Protein AF-A0A844DUK5-F1 (afdb_monomer)

Secondary structure (DSSP, 8-state):
--HHHHHHHHHHHHHH---GGGHHHHHHHHHGGGSTTSEEEE-TTPPP-STTGGGS-SS---SEEEE-TT------SS--GGGGTTEEEEEEE--TTPPPPPHHHHHHHHT-SS--HHHHHHHHHHHHHSEEEEE-SS-EEEEE--S-TTS-S---SSHHHHHHHH-

Mean predicted aligned error: 7.58 Å

pLDDT: mean 82.65, std 19.49, range [28.19, 96.75]

Sequence (167 aa):
MTKEKYQKEIELIKAQNNTEFELYPLA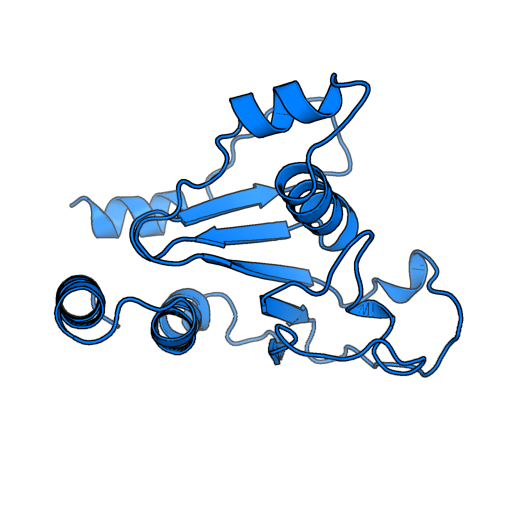TEIIQPVTEDLSKRYVFNRKRTEKGNIYYGLSSFPDIAILDKTFEDIDRGKIKEEDWNGLIGSLEIKALDNKLFSIDEIQKCLSKEKLTKAEGQFIGEILWYKKVLYTNGKEWNLSLICRSWHRSLRIRCWQNFWISIRT

Nearest PDB structures (foldseek):
  2oxv-assembly1_A-2  TM=4.460E-01  e=9.377E-01  Escherichia coli
  1qri-assembly1_A-2  TM=3.811E-01  e=4.264E-01  Escherichia coli
  4uj4-assembly3_B  TM=2.366E-01  e=1.693E+00  Homo sapiens

Structure (mmCIF, N/CA/C/O backbone):
data_AF-A0A844DUK5-F1
#
_entry.id   AF-A0A844DUK5-F1
#
loop_
_atom_site.group_PDB
_atom_site.id
_atom_site.type_symbol
_atom_site.label_atom_id
_atom_site.label_alt_id
_atom_site.label_comp_id
_atom_site.label_asym_id
_atom_site.label_entity_id
_atom_site.label_seq_id
_atom_site.pdbx_PDB_ins_code
_atom_site.Cartn_x
_atom_site.Cartn_y
_atom_site.Cartn_z
_atom_site.occupancy
_atom_site.B_iso_or_equiv
_atom_site.auth_seq_id
_atom_site.auth_comp_id
_atom_site.auth_asym_id
_atom_site.auth_atom_id
_atom_site.pdbx_PDB_model_num
ATOM 1 N N . MET A 1 1 ? -17.166 -6.879 2.810 1.00 83.62 1 MET A N 1
ATOM 2 C CA . MET A 1 1 ? -17.270 -6.458 4.225 1.00 83.62 1 MET A CA 1
ATOM 3 C C . MET A 1 1 ? -18.328 -5.375 4.432 1.00 83.62 1 MET A C 1
ATOM 5 O O . MET A 1 1 ? -18.428 -4.492 3.591 1.00 83.62 1 MET A O 1
ATOM 9 N N . THR A 1 2 ? -19.097 -5.411 5.530 1.00 90.75 2 THR A N 1
ATOM 10 C CA . THR A 1 2 ? -19.927 -4.260 5.955 1.00 90.75 2 THR A CA 1
ATOM 11 C C . THR A 1 2 ? -19.111 -3.317 6.838 1.00 90.75 2 THR A C 1
ATOM 13 O O . THR A 1 2 ? -18.098 -3.726 7.411 1.00 90.75 2 THR A O 1
ATOM 16 N N . LYS A 1 3 ? -19.556 -2.066 6.985 1.00 88.81 3 LYS A N 1
ATOM 17 C CA . LYS A 1 3 ? -18.883 -1.063 7.820 1.00 88.81 3 LYS A CA 1
ATOM 18 C C . LYS A 1 3 ? -18.763 -1.516 9.279 1.00 88.81 3 LYS A C 1
ATOM 20 O O . LYS A 1 3 ? -17.702 -1.364 9.875 1.00 88.81 3 LYS A O 1
ATOM 25 N N . GLU A 1 4 ? -19.813 -2.110 9.837 1.00 94.69 4 GLU A N 1
ATOM 26 C CA . GLU A 1 4 ? -19.856 -2.547 11.239 1.00 94.69 4 GLU A CA 1
ATOM 27 C C . GLU A 1 4 ? -18.861 -3.680 11.489 1.00 94.69 4 GLU A C 1
ATOM 29 O O . GLU A 1 4 ? -18.156 -3.674 12.496 1.00 94.69 4 GLU A O 1
ATOM 34 N N . LYS A 1 5 ? -18.771 -4.635 10.552 1.00 94.94 5 LYS A N 1
ATOM 35 C CA . LYS A 1 5 ? -17.787 -5.722 10.624 1.00 94.94 5 LYS A CA 1
ATOM 36 C C . LYS A 1 5 ? -16.364 -5.173 10.580 1.00 94.94 5 LYS A C 1
ATOM 38 O O . LYS A 1 5 ? -15.554 -5.566 11.408 1.00 94.94 5 LYS A O 1
ATOM 43 N N . TYR A 1 6 ? -16.096 -4.228 9.679 1.00 94.88 6 TYR A N 1
ATOM 44 C CA . TYR A 1 6 ? -14.789 -3.580 9.581 1.00 94.88 6 TYR A CA 1
ATOM 45 C C . TYR A 1 6 ? -14.409 -2.847 10.869 1.00 94.88 6 TYR A C 1
ATOM 47 O O . TYR A 1 6 ? -13.339 -3.077 11.416 1.00 94.88 6 TYR A O 1
ATOM 55 N N . GLN A 1 7 ? -15.300 -1.998 11.389 1.00 95.44 7 GLN A N 1
ATOM 56 C CA . GLN A 1 7 ? -15.042 -1.238 12.615 1.00 95.44 7 GLN A CA 1
ATOM 57 C C . GLN A 1 7 ? -14.818 -2.154 13.818 1.00 95.44 7 GLN A C 1
ATOM 59 O O . GLN A 1 7 ? -13.909 -1.914 14.607 1.00 95.44 7 GLN A O 1
ATOM 64 N N . LYS A 1 8 ? -15.607 -3.227 13.936 1.00 96.50 8 LYS A N 1
ATOM 65 C CA . LYS A 1 8 ? -15.413 -4.229 14.984 1.00 96.50 8 LYS A CA 1
ATOM 66 C C . LYS A 1 8 ? -14.037 -4.884 14.883 1.00 96.50 8 LYS A C 1
ATOM 68 O O . LYS A 1 8 ? -13.370 -5.028 15.900 1.00 96.50 8 LYS A O 1
ATOM 73 N N . GLU A 1 9 ? -13.615 -5.250 13.678 1.00 96.56 9 GLU A N 1
ATOM 74 C CA . GLU A 1 9 ? -12.317 -5.886 13.464 1.00 96.56 9 GLU A CA 1
ATOM 75 C C . GLU A 1 9 ? -11.152 -4.935 13.774 1.00 96.56 9 GLU A C 1
ATOM 77 O O . GLU A 1 9 ? -10.193 -5.334 14.422 1.00 96.56 9 GLU A O 1
ATOM 82 N N . ILE A 1 10 ? -11.268 -3.648 13.428 1.00 96.56 10 ILE A N 1
ATOM 83 C CA . ILE A 1 10 ? -10.279 -2.621 13.799 1.00 96.56 10 ILE A CA 1
ATOM 84 C C . ILE A 1 10 ? -10.096 -2.531 15.324 1.00 96.56 10 ILE A C 1
ATOM 86 O O . ILE A 1 10 ? -8.961 -2.465 15.803 1.00 96.56 10 ILE A O 1
ATOM 90 N N . GLU A 1 11 ? -11.184 -2.566 16.098 1.00 96.69 11 GLU A N 1
ATOM 91 C CA . 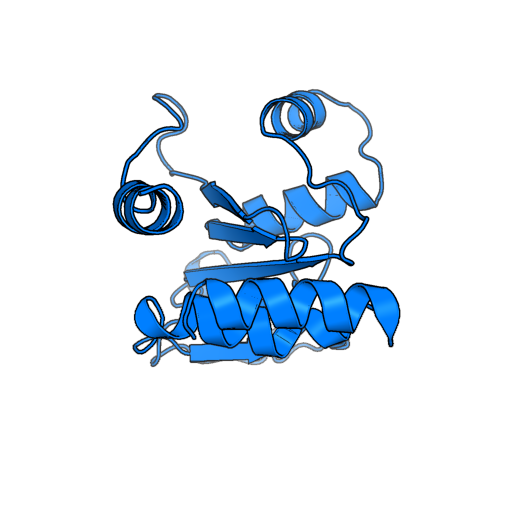GLU A 1 11 ? -11.100 -2.567 17.565 1.00 96.69 11 GLU A CA 1
ATOM 92 C C . GLU A 1 11 ? -10.490 -3.866 18.114 1.00 96.69 11 GLU A C 1
ATOM 94 O O . GLU A 1 11 ? -9.720 -3.825 19.076 1.00 96.69 11 GLU A O 1
ATOM 99 N N . LEU A 1 12 ? -10.775 -5.015 17.489 1.00 96.75 12 LEU A N 1
ATOM 100 C CA . LEU A 1 12 ? -10.166 -6.294 17.865 1.00 96.75 12 LEU A CA 1
ATOM 101 C C . LEU A 1 12 ? -8.661 -6.303 17.593 1.00 96.75 12 LEU A C 1
ATOM 103 O O . LEU A 1 12 ? -7.903 -6.643 18.497 1.00 96.75 12 LEU A O 1
ATOM 107 N N . ILE A 1 13 ? -8.214 -5.849 16.419 1.00 96.06 13 ILE A N 1
ATOM 108 C CA . ILE A 1 13 ? -6.786 -5.718 16.085 1.00 96.06 13 ILE A CA 1
ATOM 109 C C . ILE A 1 13 ? -6.086 -4.850 17.128 1.00 96.06 13 ILE A C 1
ATOM 111 O O . ILE A 1 13 ? -5.064 -5.246 17.686 1.00 96.06 13 ILE A O 1
ATOM 115 N N . LYS A 1 14 ? -6.667 -3.691 17.458 1.00 95.94 14 LYS A N 1
ATOM 116 C CA . LYS A 1 14 ? -6.109 -2.785 18.466 1.00 95.94 14 LYS A CA 1
ATOM 117 C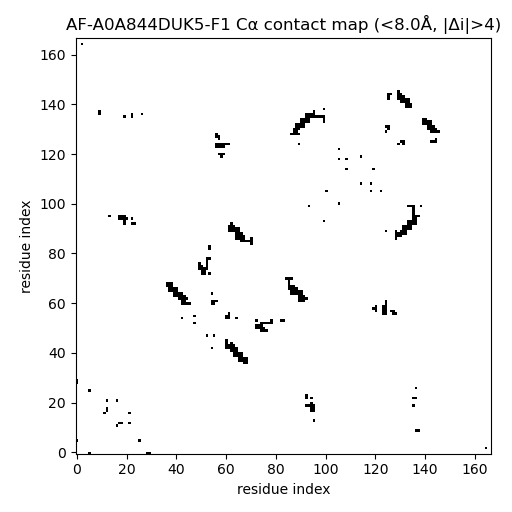 C . LYS A 1 14 ? -5.961 -3.451 19.836 1.00 95.94 14 LYS A C 1
ATOM 119 O O . LYS A 1 14 ? -4.965 -3.218 20.517 1.00 95.94 14 LYS A O 1
ATOM 124 N N . ALA A 1 15 ? -6.950 -4.244 20.247 1.00 96.62 15 ALA A N 1
ATOM 125 C CA . ALA A 1 15 ? -6.981 -4.882 21.559 1.00 96.62 15 ALA A CA 1
ATOM 126 C C . ALA A 1 15 ? -6.133 -6.161 21.646 1.00 96.62 15 ALA A C 1
ATOM 128 O O . ALA A 1 15 ? -5.637 -6.485 22.723 1.00 96.62 15 ALA A O 1
ATOM 129 N N . GLN A 1 16 ? -5.999 -6.902 20.545 1.00 96.00 16 GLN A N 1
ATOM 130 C CA . GLN A 1 16 ? -5.442 -8.257 20.542 1.00 96.00 16 GLN A CA 1
ATOM 131 C C . GLN A 1 16 ? -4.036 -8.322 19.949 1.00 96.00 16 GLN A C 1
ATOM 133 O O . GLN A 1 16 ? -3.182 -9.009 20.504 1.00 96.00 16 GLN A O 1
ATOM 138 N N . ASN A 1 17 ? -3.786 -7.628 18.834 1.00 92.69 17 ASN A N 1
ATOM 139 C CA . ASN A 1 17 ? -2.506 -7.677 18.131 1.00 92.69 17 ASN A CA 1
ATOM 140 C C . ASN A 1 17 ? -2.330 -6.456 17.212 1.00 92.69 17 ASN A C 1
ATOM 142 O O . ASN A 1 17 ? -2.534 -6.538 16.003 1.00 92.69 17 ASN A O 1
ATOM 146 N N . ASN A 1 18 ? -1.960 -5.302 17.774 1.00 91.38 18 ASN A N 1
ATOM 147 C CA . ASN A 1 18 ? -1.850 -4.045 17.025 1.00 91.38 18 ASN A CA 1
ATOM 148 C C . ASN A 1 18 ? -0.603 -4.020 16.123 1.00 91.38 18 ASN A C 1
ATOM 150 O O . ASN A 1 18 ? 0.402 -3.375 16.429 1.00 91.38 18 ASN A O 1
ATOM 154 N N . THR A 1 19 ? -0.664 -4.756 15.016 1.00 91.50 19 THR A N 1
ATOM 155 C CA . THR A 1 19 ? 0.404 -4.849 14.020 1.00 91.50 19 THR A CA 1
ATOM 156 C C . THR A 1 19 ? -0.126 -4.505 12.637 1.00 91.50 19 THR A C 1
ATOM 158 O O . THR A 1 19 ? -1.296 -4.715 12.324 1.00 91.50 19 THR A O 1
ATOM 161 N N . GLU A 1 20 ? 0.751 -3.969 11.790 1.00 92.88 20 GLU A N 1
ATOM 162 C CA . GLU A 1 20 ? 0.412 -3.569 10.422 1.00 92.88 20 GLU A CA 1
ATOM 163 C C . GLU A 1 20 ? -0.111 -4.744 9.575 1.00 92.88 20 GLU A C 1
ATOM 165 O O . GLU A 1 20 ? -1.040 -4.571 8.788 1.00 92.88 20 GLU A O 1
ATOM 170 N N . PHE A 1 21 ? 0.416 -5.954 9.794 1.00 92.38 21 PHE A N 1
ATOM 171 C CA . PHE A 1 21 ? 0.052 -7.152 9.032 1.00 92.38 21 PHE A CA 1
ATOM 172 C C . PHE A 1 21 ? -1.407 -7.575 9.217 1.00 92.38 21 PHE A C 1
ATOM 174 O O . PHE A 1 21 ? -2.005 -8.098 8.277 1.00 92.38 21 PHE A O 1
ATOM 181 N N . GLU A 1 22 ? -2.000 -7.309 10.384 1.00 95.12 22 GLU A N 1
ATOM 182 C CA . GLU A 1 22 ? -3.416 -7.612 10.630 1.00 95.12 22 GLU A CA 1
ATOM 183 C C . GLU A 1 22 ? -4.339 -6.789 9.720 1.00 95.12 22 GLU A C 1
ATOM 185 O O . GLU A 1 22 ? -5.436 -7.221 9.382 1.00 95.12 22 GLU A O 1
ATOM 190 N N . LEU A 1 23 ? -3.895 -5.616 9.256 1.00 96.00 23 LEU A N 1
ATOM 191 C CA . LEU A 1 23 ? -4.698 -4.750 8.392 1.00 96.00 23 LEU A CA 1
ATOM 192 C C . LEU A 1 23 ? -4.708 -5.188 6.930 1.00 96.00 23 LEU A C 1
ATOM 194 O O . LEU A 1 23 ? -5.600 -4.780 6.187 1.00 96.00 23 LEU A O 1
ATOM 198 N N . TYR A 1 24 ? -3.754 -6.009 6.496 1.00 95.69 24 TYR A N 1
ATOM 199 C CA . TYR A 1 24 ? -3.626 -6.418 5.096 1.00 95.69 24 TYR A CA 1
ATOM 200 C C . TYR A 1 24 ? -4.872 -7.136 4.558 1.00 95.69 24 TYR A C 1
ATOM 202 O O . TYR A 1 24 ? -5.401 -6.685 3.535 1.00 95.69 24 TYR A O 1
ATOM 210 N N . PRO A 1 25 ? -5.394 -8.205 5.202 1.00 94.88 25 PRO A N 1
ATOM 211 C CA . PRO A 1 25 ? -6.600 -8.877 4.723 1.00 94.88 25 PRO A CA 1
ATOM 212 C C . PRO A 1 25 ? -7.804 -7.928 4.685 1.00 94.88 25 PRO A C 1
ATOM 214 O O . PRO A 1 25 ? -8.474 -7.848 3.652 1.00 94.88 25 PRO A O 1
ATOM 217 N N . LEU A 1 26 ? -8.021 -7.130 5.738 1.00 95.50 26 LEU A N 1
ATOM 218 C CA . LEU A 1 26 ? -9.120 -6.161 5.786 1.00 95.50 26 LEU A CA 1
ATOM 219 C C . LEU A 1 26 ? -9.014 -5.142 4.649 1.00 95.50 26 LEU A C 1
ATOM 221 O O . LEU A 1 26 ? -9.993 -4.882 3.949 1.00 95.50 26 LEU A O 1
ATOM 225 N N . ALA A 1 27 ? -7.828 -4.562 4.456 1.00 95.19 27 ALA A N 1
ATOM 226 C CA . ALA A 1 27 ? -7.611 -3.548 3.440 1.00 95.19 27 ALA A CA 1
ATOM 227 C C . ALA A 1 27 ? -7.837 -4.116 2.034 1.00 95.19 27 ALA A C 1
ATOM 229 O O . ALA A 1 27 ? -8.472 -3.469 1.199 1.00 95.19 27 ALA A O 1
ATOM 230 N N . THR A 1 28 ? -7.392 -5.351 1.788 1.00 94.12 28 THR A N 1
ATOM 231 C CA . THR A 1 28 ? -7.611 -6.031 0.505 1.00 94.12 28 THR A CA 1
ATOM 232 C C . THR A 1 28 ? -9.078 -6.340 0.243 1.00 94.12 28 THR A C 1
ATOM 234 O O . THR A 1 28 ? -9.536 -6.140 -0.881 1.00 94.12 28 THR A O 1
ATOM 237 N N . GLU A 1 29 ? -9.837 -6.750 1.264 1.00 94.81 29 GLU A N 1
ATOM 238 C CA . GLU A 1 29 ? -11.276 -6.986 1.134 1.00 94.81 29 GLU A CA 1
ATOM 239 C C . GLU A 1 29 ? -12.032 -5.682 0.837 1.00 94.81 29 GLU A C 1
ATOM 241 O O . GLU A 1 29 ? -12.935 -5.675 0.002 1.00 94.81 29 GLU A O 1
ATOM 246 N N . ILE A 1 30 ? -11.641 -4.564 1.464 1.00 93.81 30 ILE A N 1
ATOM 247 C CA . ILE A 1 30 ? -12.239 -3.243 1.209 1.00 93.81 30 ILE A CA 1
ATOM 248 C C . ILE A 1 30 ? -12.056 -2.809 -0.246 1.00 93.81 30 ILE A C 1
ATOM 250 O O . ILE A 1 30 ? -13.000 -2.309 -0.856 1.00 93.81 30 ILE A O 1
ATOM 254 N N . ILE A 1 31 ? -10.863 -2.990 -0.818 1.00 92.56 31 ILE A N 1
ATOM 255 C CA . ILE A 1 31 ? -10.587 -2.541 -2.191 1.00 92.56 31 ILE A CA 1
ATOM 256 C C . ILE A 1 31 ? -11.047 -3.539 -3.254 1.00 92.56 31 ILE A C 1
ATOM 258 O O . ILE A 1 31 ? -11.083 -3.190 -4.436 1.00 92.56 31 ILE A O 1
ATOM 262 N N . GLN A 1 32 ? -11.373 -4.778 -2.874 1.00 92.25 32 GLN A N 1
ATOM 263 C CA . GLN A 1 32 ? -11.701 -5.848 -3.814 1.00 92.25 32 GLN A CA 1
ATOM 264 C C . GLN A 1 32 ? -12.819 -5.468 -4.802 1.00 92.25 32 GLN A C 1
ATOM 266 O O . GLN A 1 32 ? -12.593 -5.670 -5.992 1.00 92.25 32 GLN A O 1
ATOM 271 N N . PRO A 1 33 ? -13.952 -4.854 -4.397 1.00 91.69 33 PRO A N 1
ATOM 272 C CA . PRO A 1 33 ? -15.040 -4.530 -5.326 1.00 91.69 33 PRO A CA 1
ATOM 273 C C . PRO A 1 33 ? -14.648 -3.557 -6.445 1.00 91.69 33 PRO A C 1
ATOM 275 O O . PRO A 1 33 ? -15.229 -3.584 -7.518 1.00 91.69 33 PRO A O 1
ATOM 278 N N . VAL A 1 34 ? -13.660 -2.686 -6.210 1.00 87.12 34 VAL A N 1
ATOM 279 C CA . VAL A 1 34 ? -13.195 -1.695 -7.203 1.00 87.12 34 VAL A CA 1
ATOM 280 C C . VAL A 1 34 ? -11.926 -2.134 -7.934 1.00 87.12 34 VAL A C 1
ATOM 282 O O . VAL A 1 34 ? -11.416 -1.419 -8.792 1.00 87.12 34 VAL A O 1
ATOM 285 N N . THR A 1 35 ? -11.391 -3.302 -7.580 1.00 91.69 35 THR A N 1
ATOM 286 C CA . THR A 1 35 ? -10.163 -3.869 -8.151 1.00 91.69 35 THR A CA 1
ATOM 287 C C . THR A 1 35 ? -10.344 -5.336 -8.536 1.00 91.69 35 THR A C 1
ATOM 289 O O . THR A 1 35 ? -9.362 -6.074 -8.613 1.00 91.69 35 THR A O 1
ATOM 292 N N . GLU A 1 36 ? -11.585 -5.785 -8.736 1.00 90.75 36 GLU A N 1
ATOM 293 C CA . GLU A 1 36 ? -11.905 -7.181 -9.061 1.00 90.75 36 GLU A CA 1
ATOM 294 C C . GLU A 1 36 ? -11.300 -7.607 -10.399 1.00 90.75 36 GLU A C 1
ATOM 296 O O . GLU A 1 36 ? -10.812 -8.729 -10.547 1.00 90.75 36 GLU A O 1
ATOM 301 N N . ASP A 1 37 ? -11.230 -6.662 -11.335 1.00 92.88 37 ASP A N 1
ATOM 302 C CA . ASP A 1 37 ? -10.642 -6.862 -12.650 1.00 92.88 37 ASP A CA 1
ATOM 303 C C . ASP A 1 37 ? -9.147 -6.565 -12.730 1.00 92.88 37 ASP A C 1
ATOM 305 O O . ASP A 1 37 ? -8.563 -6.626 -13.809 1.00 92.88 37 ASP A O 1
ATOM 309 N N . LEU A 1 38 ? -8.501 -6.320 -11.591 1.00 95.44 38 LEU A N 1
ATOM 310 C CA . LEU A 1 38 ? -7.074 -6.037 -11.501 1.00 95.44 38 LEU A CA 1
ATOM 311 C C . LEU A 1 38 ? -6.334 -7.157 -10.763 1.00 95.44 38 LEU A C 1
ATOM 313 O O . LEU A 1 38 ? -6.871 -7.838 -9.887 1.00 95.44 38 LEU A O 1
ATOM 317 N N . SER A 1 39 ? -5.057 -7.321 -11.090 1.00 95.19 39 SER A N 1
ATOM 318 C CA . SER A 1 39 ? -4.147 -8.234 -10.400 1.00 95.19 39 SER A CA 1
ATOM 319 C C . SER A 1 39 ? -3.493 -7.532 -9.206 1.00 95.19 39 SER A C 1
ATOM 321 O O . SER A 1 39 ? -3.092 -6.375 -9.292 1.00 95.19 39 SER A O 1
ATOM 323 N N . LYS A 1 40 ? -3.365 -8.236 -8.076 1.00 96.19 40 LYS A N 1
ATOM 324 C CA . LYS A 1 40 ? -2.722 -7.738 -6.849 1.00 96.19 40 LYS A CA 1
ATOM 325 C C . LYS A 1 40 ? -1.467 -8.557 -6.564 1.00 96.19 40 LYS A C 1
ATOM 327 O O . LYS A 1 40 ? -1.501 -9.789 -6.623 1.00 96.19 40 LYS A O 1
ATOM 332 N N . ARG A 1 41 ? -0.356 -7.896 -6.240 1.00 95.75 41 ARG A N 1
ATOM 333 C CA . ARG A 1 41 ? 0.890 -8.548 -5.811 1.00 95.75 41 ARG A CA 1
ATOM 334 C C . ARG A 1 41 ? 1.310 -8.000 -4.460 1.00 95.75 41 ARG A C 1
ATOM 336 O O . ARG A 1 41 ? 1.589 -6.817 -4.337 1.00 95.75 41 ARG A O 1
ATOM 343 N N . TYR A 1 42 ? 1.365 -8.880 -3.470 1.00 95.50 42 TYR A N 1
ATOM 344 C CA . TYR A 1 42 ? 1.856 -8.579 -2.132 1.00 95.50 42 TYR A CA 1
ATOM 345 C C . TYR A 1 42 ? 3.385 -8.529 -2.173 1.00 95.50 42 TYR A C 1
ATOM 347 O O . TYR A 1 42 ? 4.031 -9.547 -2.440 1.00 95.50 42 TYR A O 1
ATOM 355 N N . VAL A 1 43 ? 3.958 -7.338 -1.997 1.00 94.75 43 VAL A N 1
ATOM 356 C CA . VAL A 1 43 ? 5.390 -7.079 -2.217 1.00 94.75 43 VAL A CA 1
ATOM 357 C C . VAL A 1 43 ? 6.125 -6.508 -0.993 1.00 94.75 43 VAL A C 1
ATOM 359 O O . VAL A 1 43 ? 7.350 -6.415 -1.043 1.00 94.75 43 VAL A O 1
ATOM 362 N N . PHE A 1 44 ? 5.417 -6.294 0.127 1.00 88.88 44 PHE A N 1
ATOM 363 C CA . PHE A 1 44 ? 5.867 -5.727 1.418 1.00 88.88 44 PHE A CA 1
ATOM 364 C C . PHE A 1 44 ? 7.143 -6.310 2.062 1.00 88.88 44 PHE A C 1
ATOM 366 O O . PHE A 1 44 ? 7.702 -5.721 2.981 1.00 88.88 44 PHE A O 1
ATOM 373 N N . ASN A 1 45 ? 7.642 -7.466 1.621 1.00 86.81 45 ASN A N 1
ATOM 374 C CA . ASN A 1 45 ? 8.877 -8.054 2.159 1.00 86.81 45 ASN A CA 1
ATOM 375 C C . ASN A 1 45 ? 9.759 -8.684 1.074 1.00 86.81 45 ASN A C 1
ATOM 377 O O . ASN A 1 45 ? 10.505 -9.642 1.306 1.00 86.81 45 ASN A O 1
ATOM 381 N N . ARG A 1 46 ? 9.636 -8.197 -0.163 1.00 89.62 46 ARG A N 1
ATOM 382 C CA . ARG A 1 46 ? 10.454 -8.695 -1.267 1.00 89.62 46 ARG A CA 1
ATOM 383 C C . ARG A 1 46 ? 11.894 -8.219 -1.134 1.00 89.62 46 ARG A C 1
ATOM 385 O O . ARG A 1 46 ? 12.180 -7.099 -0.724 1.00 89.62 46 ARG A O 1
ATOM 392 N N . LYS A 1 47 ? 12.816 -9.079 -1.563 1.00 89.12 47 LYS A N 1
ATOM 393 C CA . LYS A 1 47 ? 14.196 -8.685 -1.850 1.00 89.12 47 LYS A CA 1
ATOM 394 C C . LYS A 1 47 ? 14.280 -8.191 -3.286 1.00 89.12 47 LYS A C 1
ATOM 396 O O . LYS A 1 47 ? 13.569 -8.689 -4.158 1.00 89.12 47 LYS A O 1
ATOM 401 N N . ARG A 1 48 ? 15.156 -7.216 -3.526 1.00 87.56 48 ARG A N 1
ATOM 402 C CA . ARG A 1 48 ? 15.403 -6.711 -4.873 1.00 87.56 48 ARG A CA 1
ATOM 403 C C . ARG A 1 48 ? 16.088 -7.786 -5.713 1.00 87.56 48 ARG A C 1
ATOM 405 O O . ARG A 1 48 ? 17.127 -8.313 -5.325 1.00 87.56 48 ARG A O 1
ATOM 412 N N . THR A 1 49 ? 15.489 -8.074 -6.856 1.00 87.69 49 THR A N 1
ATOM 413 C CA . THR A 1 49 ? 15.959 -9.013 -7.877 1.00 87.69 49 THR A CA 1
ATOM 4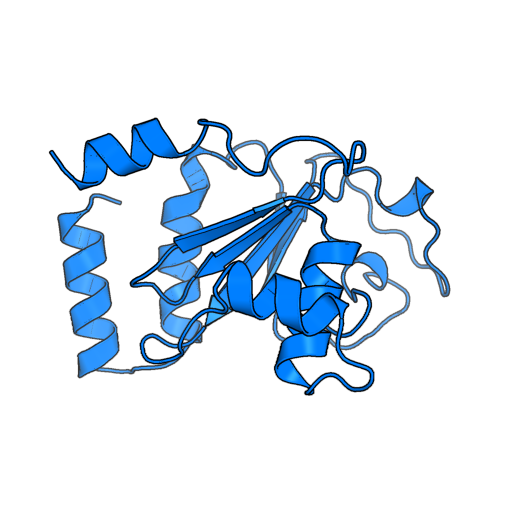14 C C . THR A 1 49 ? 15.718 -8.389 -9.247 1.00 87.69 49 THR A C 1
ATOM 416 O O . THR A 1 49 ? 14.931 -7.449 -9.347 1.00 87.69 49 THR A O 1
ATOM 419 N N . GLU A 1 50 ? 16.386 -8.879 -10.292 1.00 86.88 50 GLU A N 1
ATOM 420 C CA . GLU A 1 50 ? 16.175 -8.386 -11.662 1.00 86.88 50 GLU A CA 1
ATOM 421 C C . GLU A 1 50 ? 14.725 -8.646 -12.128 1.00 86.88 50 GLU A C 1
ATOM 423 O O . GLU A 1 50 ? 14.040 -7.729 -12.589 1.00 86.88 50 GLU A O 1
ATOM 428 N N . LYS A 1 51 ? 14.186 -9.841 -11.854 1.00 86.69 51 LYS A N 1
ATOM 429 C CA . LYS A 1 51 ? 12.752 -10.133 -11.973 1.00 86.69 51 LYS A CA 1
ATOM 430 C C . LYS A 1 51 ? 11.962 -9.464 -10.850 1.00 86.69 51 LYS A C 1
ATOM 432 O O . LYS A 1 51 ? 12.267 -9.659 -9.671 1.00 86.69 51 LYS A O 1
ATOM 437 N N . GLY A 1 52 ? 10.932 -8.692 -11.178 1.00 86.44 52 GLY A N 1
ATOM 438 C CA . GLY A 1 52 ? 10.149 -7.939 -10.199 1.00 86.44 52 GLY A CA 1
ATOM 439 C C . GLY A 1 52 ? 10.819 -6.646 -9.729 1.00 86.44 52 GLY A C 1
ATOM 440 O O . GLY A 1 52 ? 10.318 -6.012 -8.800 1.00 86.44 52 GLY A O 1
ATOM 441 N N . ASN A 1 53 ? 11.913 -6.224 -10.375 1.00 89.06 53 ASN A N 1
ATOM 442 C CA . ASN A 1 53 ? 12.558 -4.924 -10.147 1.00 89.06 53 ASN A CA 1
ATOM 443 C C . ASN A 1 53 ? 11.581 -3.760 -10.399 1.00 89.06 53 ASN A C 1
ATOM 445 O O . ASN A 1 53 ? 11.703 -2.714 -9.778 1.00 89.06 53 ASN A O 1
ATOM 449 N N . ILE A 1 54 ? 10.564 -3.970 -11.243 1.00 90.69 54 ILE A N 1
ATOM 450 C CA . ILE A 1 54 ? 9.459 -3.034 -11.503 1.00 90.69 54 ILE A CA 1
ATOM 451 C C . ILE A 1 54 ? 8.648 -2.676 -10.249 1.00 90.69 54 ILE A C 1
ATOM 453 O O . ILE A 1 54 ? 8.096 -1.580 -10.165 1.00 90.69 54 ILE A O 1
ATOM 457 N N . TYR A 1 55 ? 8.589 -3.577 -9.263 1.00 92.81 55 TYR A N 1
ATOM 458 C CA . TYR A 1 55 ? 7.909 -3.326 -7.994 1.00 92.81 55 TYR A CA 1
ATOM 459 C C . TYR A 1 55 ? 8.801 -2.567 -7.002 1.00 92.81 55 TYR A C 1
ATOM 461 O O . TYR A 1 55 ? 8.311 -2.018 -6.015 1.00 92.81 55 TYR A O 1
ATOM 469 N N . TYR A 1 56 ? 10.114 -2.529 -7.231 1.00 91.25 56 TYR A N 1
ATOM 470 C CA . TYR A 1 56 ? 10.997 -1.689 -6.439 1.00 91.25 56 TYR A CA 1
ATOM 471 C C . TYR A 1 56 ? 10.878 -0.268 -6.982 1.00 91.25 56 TYR A C 1
ATOM 473 O O . TYR A 1 56 ? 11.436 0.046 -8.033 1.00 91.25 56 TYR A O 1
ATOM 481 N N . GLY A 1 57 ? 10.107 0.569 -6.288 1.00 85.50 57 GLY A N 1
ATOM 482 C CA . GLY A 1 57 ? 9.928 1.966 -6.653 1.00 85.50 57 GLY A CA 1
ATOM 483 C C . GLY A 1 57 ? 11.224 2.767 -6.527 1.00 85.50 57 GLY A C 1
ATOM 484 O O . GLY A 1 57 ? 12.329 2.229 -6.456 1.00 85.50 57 GLY A O 1
ATOM 485 N N . LEU A 1 58 ? 11.112 4.091 -6.432 1.00 86.62 58 LEU A N 1
ATOM 486 C CA . LEU A 1 58 ? 12.303 4.939 -6.282 1.00 86.62 58 LEU A CA 1
ATOM 487 C C . LEU A 1 58 ? 13.094 4.647 -4.992 1.00 86.62 58 LEU A C 1
ATOM 489 O O . LEU A 1 58 ? 14.301 4.879 -4.942 1.00 86.62 58 LEU A O 1
ATOM 493 N N . SER A 1 59 ? 12.425 4.130 -3.962 1.00 84.94 59 SER A N 1
ATOM 494 C CA . SER A 1 59 ? 12.965 3.996 -2.604 1.00 84.94 59 SER A CA 1
ATOM 495 C C . SER A 1 59 ? 12.656 2.665 -1.916 1.00 84.94 59 SER A C 1
ATOM 497 O O . SER A 1 59 ? 13.401 2.273 -1.019 1.00 84.94 59 SER A O 1
ATOM 499 N N . SER A 1 60 ? 11.569 1.991 -2.291 1.00 90.12 60 SER A N 1
ATOM 500 C CA . SER A 1 60 ? 10.991 0.857 -1.556 1.00 90.12 60 SER A CA 1
ATOM 501 C C . SER A 1 60 ? 10.039 0.041 -2.431 1.00 90.12 60 SER A C 1
ATOM 503 O O . SER A 1 60 ? 9.596 0.491 -3.491 1.00 90.12 60 SER A O 1
ATOM 505 N N . PHE A 1 61 ? 9.704 -1.159 -1.958 1.00 93.31 61 PHE A N 1
ATOM 506 C CA . PHE A 1 61 ? 8.476 -1.841 -2.356 1.00 93.31 61 PHE A CA 1
ATOM 507 C C . PHE A 1 61 ? 7.304 -1.257 -1.551 1.00 93.31 61 PHE A C 1
ATOM 509 O O . PHE A 1 61 ? 7.495 -1.043 -0.353 1.00 93.31 61 PHE A O 1
ATOM 516 N N . PRO A 1 62 ? 6.127 -1.032 -2.160 1.00 94.94 62 PRO A N 1
ATOM 517 C CA . PRO A 1 62 ? 4.909 -0.781 -1.399 1.00 94.94 62 PRO A CA 1
ATOM 518 C C . PRO A 1 62 ? 4.427 -2.082 -0.753 1.00 94.94 62 PRO A C 1
ATOM 520 O O . PRO A 1 62 ? 4.950 -3.165 -1.048 1.00 94.94 62 PRO A O 1
ATOM 523 N N . ASP A 1 63 ? 3.354 -2.027 0.025 1.00 95.88 63 ASP A N 1
ATOM 524 C CA . ASP A 1 63 ? 2.807 -3.271 0.562 1.00 95.88 63 ASP A CA 1
ATOM 525 C C . ASP A 1 63 ? 2.182 -4.158 -0.518 1.00 95.88 63 ASP A C 1
ATOM 527 O O . ASP A 1 63 ? 2.444 -5.369 -0.601 1.00 95.88 63 ASP A O 1
ATOM 531 N N . ILE A 1 64 ? 1.368 -3.547 -1.382 1.00 96.69 64 ILE A N 1
ATOM 532 C CA . ILE A 1 64 ? 0.652 -4.230 -2.459 1.00 96.69 64 ILE A CA 1
ATOM 533 C C . ILE A 1 64 ? 0.741 -3.412 -3.746 1.00 96.69 64 ILE A C 1
ATOM 535 O O . ILE A 1 64 ? 0.306 -2.265 -3.804 1.00 96.69 64 ILE A O 1
ATOM 539 N N . ALA A 1 65 ? 1.235 -4.028 -4.819 1.00 96.19 65 ALA A N 1
ATOM 540 C CA . ALA A 1 65 ? 1.158 -3.480 -6.170 1.00 96.19 65 ALA A CA 1
ATOM 541 C C . ALA A 1 65 ? -0.149 -3.912 -6.856 1.00 96.19 65 ALA A C 1
ATOM 543 O O . ALA A 1 65 ? -0.549 -5.078 -6.775 1.00 96.19 65 ALA A O 1
ATOM 544 N N . ILE A 1 66 ? -0.795 -2.977 -7.551 1.00 96.00 66 ILE A N 1
ATOM 545 C CA . ILE A 1 66 ? -2.018 -3.188 -8.332 1.00 96.00 66 ILE A CA 1
ATOM 546 C C . ILE A 1 66 ? -1.666 -3.103 -9.815 1.00 96.00 66 ILE A C 1
ATOM 548 O O . ILE A 1 66 ? -1.044 -2.139 -10.265 1.00 96.00 66 ILE A O 1
ATOM 552 N N . LEU A 1 67 ? -2.079 -4.115 -10.569 1.00 95.44 67 LEU A N 1
ATOM 553 C CA . LEU A 1 67 ? -1.649 -4.367 -11.936 1.00 95.44 67 LEU A CA 1
ATOM 554 C C . LEU A 1 67 ? -2.837 -4.637 -12.853 1.00 95.44 67 LEU A C 1
ATOM 556 O O . LEU A 1 67 ? -3.873 -5.144 -12.421 1.00 95.44 67 LEU A O 1
ATOM 560 N N . ASP A 1 68 ? -2.642 -4.370 -14.134 1.00 94.56 68 ASP A N 1
ATOM 561 C CA . ASP A 1 68 ? -3.485 -4.912 -15.187 1.00 94.56 68 ASP A CA 1
ATOM 562 C C . ASP A 1 68 ? -3.375 -6.451 -15.211 1.00 94.56 68 ASP A C 1
ATOM 564 O O . ASP A 1 68 ? -2.344 -7.023 -14.840 1.00 94.56 68 ASP A O 1
ATOM 568 N N . LYS A 1 69 ? -4.441 -7.142 -15.627 1.00 92.50 69 LYS A N 1
ATOM 569 C CA . LYS A 1 69 ? -4.453 -8.609 -15.755 1.00 92.50 69 LYS A CA 1
ATOM 570 C C . LYS A 1 69 ? -3.472 -9.110 -16.816 1.00 92.50 69 LYS A C 1
ATOM 572 O O . LYS A 1 69 ? -3.004 -10.238 -16.69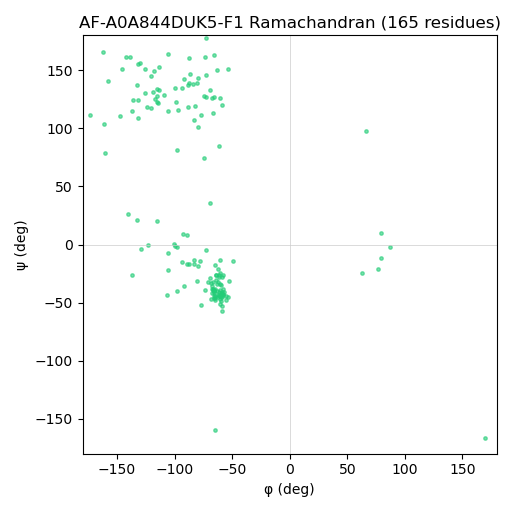4 1.00 92.50 69 LYS A O 1
ATOM 577 N N . THR A 1 70 ? -3.149 -8.294 -17.817 1.00 91.44 70 THR A N 1
ATOM 578 C CA . THR A 1 70 ? -2.187 -8.631 -18.875 1.00 91.44 70 THR A CA 1
ATOM 579 C C . THR A 1 70 ? -0.768 -8.164 -18.555 1.00 91.44 70 THR A C 1
ATOM 581 O O . THR A 1 70 ? 0.085 -8.173 -19.437 1.00 91.44 70 THR A O 1
ATOM 584 N N . PHE A 1 71 ? -0.502 -7.696 -17.331 1.00 91.06 71 PHE A N 1
ATOM 585 C CA . PHE A 1 71 ? 0.838 -7.275 -16.938 1.00 91.06 71 PHE A CA 1
ATOM 586 C C . PHE A 1 71 ? 1.807 -8.465 -16.925 1.00 91.06 71 PHE A C 1
ATOM 588 O O . PHE A 1 71 ? 1.577 -9.456 -16.227 1.00 91.06 71 PHE A O 1
ATOM 595 N N . GLU A 1 72 ? 2.932 -8.323 -17.625 1.00 88.00 72 GLU A N 1
ATOM 596 C CA . GLU A 1 72 ? 4.007 -9.312 -17.657 1.00 88.00 72 GLU A CA 1
ATOM 597 C C . GLU A 1 72 ? 5.282 -8.755 -17.015 1.00 88.00 72 GLU A C 1
ATOM 599 O O . GLU A 1 72 ? 5.839 -7.742 -17.438 1.00 88.00 72 GLU A O 1
ATOM 604 N N . ASP A 1 73 ? 5.760 -9.446 -15.979 1.00 86.00 73 ASP A N 1
ATOM 605 C CA . ASP A 1 73 ? 7.034 -9.136 -15.334 1.00 86.00 73 ASP A CA 1
ATOM 606 C C . ASP A 1 73 ? 8.186 -9.760 -16.127 1.00 86.00 73 ASP A C 1
ATOM 608 O O . ASP A 1 73 ? 8.268 -10.983 -16.275 1.00 86.00 73 ASP A O 1
ATOM 612 N N . ILE A 1 74 ? 9.088 -8.912 -16.610 1.00 84.69 74 ILE A N 1
ATOM 613 C CA . ILE A 1 74 ? 10.229 -9.302 -17.438 1.00 84.69 74 ILE A CA 1
ATOM 614 C C . ILE A 1 74 ? 11.504 -9.038 -16.653 1.00 84.69 74 ILE A C 1
ATOM 616 O O . ILE A 1 74 ? 11.696 -7.951 -16.103 1.00 84.69 74 ILE A O 1
ATOM 620 N N . ASP A 1 75 ? 12.382 -10.032 -16.660 1.00 85.62 75 ASP A N 1
ATOM 621 C CA . ASP A 1 75 ? 13.666 -9.989 -15.983 1.00 85.62 75 ASP A CA 1
ATOM 622 C C . ASP A 1 75 ? 14.600 -8.955 -16.627 1.00 85.62 75 ASP A C 1
ATOM 624 O O . ASP A 1 75 ? 14.969 -9.088 -17.798 1.00 85.62 75 ASP A O 1
ATOM 628 N N . ARG A 1 76 ? 14.928 -7.877 -15.902 1.00 77.81 76 ARG A N 1
ATOM 629 C CA . ARG A 1 76 ? 15.784 -6.807 -16.43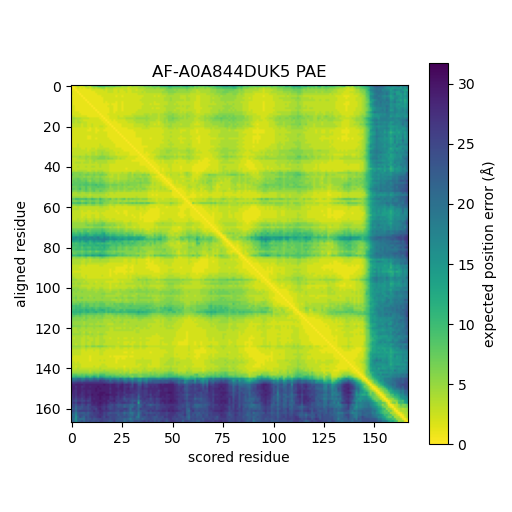1 1.00 77.81 76 ARG A CA 1
ATOM 630 C C . ARG A 1 76 ? 16.474 -5.981 -15.346 1.00 77.81 76 ARG A C 1
ATOM 632 O O . ARG A 1 76 ? 15.876 -5.557 -14.354 1.00 77.81 76 ARG A O 1
ATOM 639 N N . GLY A 1 77 ? 17.735 -5.634 -15.600 1.00 79.25 77 GLY A N 1
ATOM 640 C CA . GLY A 1 77 ? 18.545 -4.828 -14.679 1.00 79.25 77 GLY A CA 1
ATOM 641 C C . GLY A 1 77 ? 18.101 -3.361 -14.537 1.00 79.25 77 GLY A C 1
ATOM 642 O O . GLY A 1 77 ? 18.282 -2.766 -13.473 1.00 79.25 77 GLY A O 1
ATOM 643 N N . LYS A 1 78 ? 17.497 -2.759 -15.574 1.00 82.12 78 LYS A N 1
ATOM 644 C CA . LYS A 1 78 ? 16.995 -1.370 -15.553 1.00 82.12 78 LYS A CA 1
ATOM 645 C C . LYS A 1 78 ? 15.574 -1.283 -16.105 1.00 82.12 78 LYS A C 1
ATOM 647 O O . LYS A 1 78 ? 15.277 -1.888 -17.130 1.00 82.12 78 LYS A O 1
ATOM 652 N N . ILE A 1 79 ? 14.744 -0.494 -15.427 1.00 84.75 79 ILE A N 1
ATOM 653 C CA . ILE A 1 79 ? 13.355 -0.203 -15.794 1.00 84.75 79 ILE A CA 1
ATOM 654 C C . ILE A 1 79 ? 13.305 1.084 -16.619 1.00 84.75 79 ILE A C 1
ATOM 656 O O . ILE A 1 79 ? 13.934 2.080 -16.252 1.00 84.75 79 ILE A O 1
ATOM 660 N N . LYS A 1 80 ? 12.554 1.067 -17.717 1.00 82.88 80 LYS A N 1
ATOM 661 C CA . LYS A 1 80 ? 12.204 2.237 -18.530 1.00 82.88 80 LYS A CA 1
ATOM 662 C C . LYS A 1 80 ? 10.742 2.621 -18.301 1.00 82.88 80 LYS A C 1
ATOM 664 O O . LYS A 1 80 ? 9.954 1.822 -17.813 1.00 82.88 80 LYS A O 1
ATOM 669 N N . GLU A 1 81 ? 10.352 3.832 -18.695 1.00 75.94 81 GLU A N 1
ATOM 670 C CA . GLU A 1 81 ? 8.966 4.299 -18.523 1.00 75.94 81 GLU A CA 1
ATOM 671 C C . GLU A 1 81 ? 7.940 3.425 -19.272 1.00 75.94 81 GLU A C 1
ATOM 673 O O . GLU A 1 81 ? 6.843 3.203 -18.766 1.00 75.94 81 GLU A O 1
ATOM 678 N N . GLU A 1 82 ? 8.302 2.882 -20.438 1.00 80.31 82 GLU A N 1
ATOM 679 C CA . GLU A 1 82 ? 7.475 1.938 -21.209 1.00 80.31 82 GLU A CA 1
ATOM 680 C C . GLU A 1 82 ? 7.157 0.637 -20.449 1.00 80.31 82 GLU A C 1
ATOM 682 O O . GLU A 1 82 ? 6.122 0.017 -20.691 1.00 80.31 82 GLU A O 1
ATOM 687 N N . ASP A 1 83 ? 7.994 0.266 -19.476 1.00 80.62 83 ASP A N 1
ATOM 688 C CA . ASP A 1 83 ? 7.817 -0.933 -18.652 1.00 80.62 83 ASP A CA 1
ATOM 689 C C . ASP A 1 83 ? 6.770 -0.738 -17.549 1.00 80.62 83 ASP A C 1
ATOM 691 O O . ASP A 1 83 ? 6.310 -1.708 -16.951 1.00 80.62 83 ASP A O 1
ATOM 695 N N . TRP A 1 84 ? 6.363 0.506 -17.273 1.00 80.88 84 TRP A N 1
ATOM 696 C CA . TRP A 1 84 ? 5.252 0.789 -16.361 1.00 80.88 84 TRP A CA 1
ATOM 697 C C . TRP A 1 84 ? 3.886 0.441 -16.967 1.00 80.88 84 TRP A C 1
ATOM 699 O O . TRP A 1 84 ? 2.872 0.564 -16.279 1.00 80.88 84 TRP A O 1
ATOM 709 N N . ASN A 1 85 ? 3.821 0.028 -18.237 1.00 81.81 85 ASN A N 1
ATOM 710 C CA . ASN A 1 85 ? 2.575 -0.408 -18.858 1.00 81.81 85 ASN A CA 1
ATOM 711 C C . ASN A 1 85 ? 1.977 -1.588 -18.081 1.00 81.81 85 ASN A C 1
ATOM 713 O O . ASN A 1 85 ? 2.598 -2.633 -17.930 1.00 81.81 85 ASN A O 1
ATOM 717 N N . GLY A 1 86 ? 0.760 -1.395 -17.572 1.00 86.06 86 GLY A N 1
ATOM 718 C CA . GLY A 1 86 ? 0.067 -2.361 -16.722 1.00 86.06 86 GLY A CA 1
ATOM 719 C C . GLY A 1 86 ? 0.374 -2.238 -15.224 1.00 86.06 86 GLY A C 1
ATOM 720 O O . GLY A 1 86 ? -0.258 -2.937 -14.440 1.00 86.06 86 GLY A O 1
ATOM 721 N N . LEU A 1 87 ? 1.252 -1.326 -14.789 1.00 91.19 87 LEU A N 1
ATOM 722 C CA . LEU A 1 87 ? 1.353 -0.911 -13.386 1.00 91.19 87 LEU A CA 1
ATOM 723 C C . LEU A 1 87 ? 0.294 0.163 -13.096 1.00 91.19 87 LEU A C 1
ATOM 725 O O . LEU A 1 87 ? 0.400 1.300 -13.555 1.00 91.19 87 LEU A O 1
ATOM 729 N N . ILE A 1 88 ? -0.754 -0.197 -12.354 1.00 92.75 88 ILE A N 1
ATOM 730 C CA . ILE A 1 88 ? -1.941 0.655 -12.170 1.00 92.75 88 ILE A CA 1
ATOM 731 C C . ILE A 1 88 ? -1.825 1.555 -10.940 1.00 92.75 88 ILE A C 1
ATOM 733 O O . ILE A 1 88 ? -2.323 2.686 -10.956 1.00 92.75 88 ILE A O 1
ATOM 737 N N . GLY A 1 89 ? -1.207 1.051 -9.875 1.00 94.12 89 GLY A N 1
ATOM 738 C CA . GLY A 1 89 ? -1.058 1.760 -8.612 1.00 94.12 89 GLY A CA 1
ATOM 739 C C . GLY A 1 89 ? -0.538 0.860 -7.501 1.00 94.12 89 GLY A C 1
ATOM 740 O O . GLY A 1 89 ? -0.089 -0.259 -7.750 1.00 94.12 89 GLY A O 1
ATOM 741 N N . SER A 1 90 ? -0.631 1.335 -6.267 1.00 95.94 90 SER A N 1
ATOM 742 C CA . SER A 1 90 ? -0.310 0.560 -5.073 1.00 95.94 90 SER A CA 1
ATOM 743 C C . SER A 1 90 ? -1.267 0.850 -3.920 1.00 95.94 90 SER A C 1
ATOM 745 O O . SER A 1 90 ? -1.983 1.856 -3.901 1.00 95.94 90 SER A O 1
ATOM 747 N N . LEU A 1 91 ? -1.276 -0.069 -2.963 1.00 96.50 91 LEU A N 1
ATOM 748 C CA . LEU A 1 91 ? -1.850 0.096 -1.640 1.00 96.50 91 LEU A CA 1
ATOM 749 C C . LEU A 1 91 ? -0.697 0.023 -0.636 1.00 96.50 91 LEU A C 1
ATOM 751 O O . LEU A 1 91 ? 0.044 -0.957 -0.622 1.00 96.50 91 LEU A O 1
ATOM 755 N N . GLU A 1 92 ? -0.566 1.081 0.155 1.00 95.50 92 GLU A N 1
ATOM 756 C CA . GLU A 1 92 ? 0.402 1.230 1.235 1.00 95.50 92 GLU A CA 1
ATOM 757 C C . GLU A 1 92 ? -0.369 1.316 2.556 1.00 95.50 92 GLU A C 1
ATOM 759 O O . GLU A 1 92 ? -1.320 2.092 2.709 1.00 95.50 92 GLU A O 1
ATOM 764 N N . ILE A 1 93 ? 0.013 0.484 3.508 1.00 95.62 93 ILE A N 1
ATOM 765 C CA . ILE A 1 93 ? -0.680 0.232 4.760 1.00 95.62 93 ILE A CA 1
ATOM 766 C C . ILE A 1 93 ? 0.277 0.586 5.901 1.00 95.62 93 ILE A C 1
ATOM 768 O O . ILE A 1 93 ? 1.499 0.461 5.817 1.00 95.62 93 ILE A O 1
ATOM 772 N N . LYS A 1 94 ? -0.284 1.115 6.981 1.00 94.69 94 LYS A N 1
ATOM 773 C CA . LYS A 1 94 ? 0.439 1.432 8.209 1.00 94.69 94 LYS A CA 1
ATOM 774 C C . LYS A 1 94 ? -0.284 0.862 9.410 1.00 94.69 94 LYS A C 1
ATOM 776 O O . LYS A 1 94 ? -1.496 0.677 9.376 1.00 94.69 94 LYS A O 1
ATOM 781 N N . ALA A 1 95 ? 0.453 0.630 10.492 1.00 93.62 95 ALA A N 1
ATOM 782 C CA . ALA A 1 95 ? -0.138 0.277 11.781 1.00 93.62 95 ALA A CA 1
ATOM 783 C C . ALA A 1 95 ? -1.209 1.297 12.224 1.00 93.62 95 ALA A C 1
ATOM 785 O O . ALA A 1 95 ? -1.111 2.484 11.908 1.00 93.62 95 ALA A O 1
ATOM 786 N N . LEU A 1 96 ? -2.202 0.845 13.000 1.00 94.38 96 LEU A N 1
ATOM 787 C CA . LEU A 1 96 ? -3.405 1.614 13.366 1.00 94.38 96 LEU A CA 1
ATOM 788 C C . LEU A 1 96 ? -3.135 2.994 13.975 1.00 94.38 96 LEU A C 1
ATOM 790 O O . LEU A 1 96 ? -3.965 3.900 13.858 1.00 94.38 96 LEU A O 1
ATOM 794 N N . ASP A 1 97 ? -2.029 3.138 14.697 1.00 91.31 97 ASP A N 1
ATOM 795 C CA . ASP A 1 97 ? -1.691 4.361 15.428 1.00 91.31 97 ASP A CA 1
ATOM 796 C C . ASP A 1 97 ? -0.674 5.234 14.684 1.00 91.31 97 ASP A C 1
ATOM 798 O O . ASP A 1 97 ? -0.333 6.328 15.138 1.00 91.31 97 ASP A O 1
ATOM 802 N N . ASN A 1 98 ? -0.233 4.799 13.502 1.00 92.56 98 ASN A N 1
ATOM 803 C CA . ASN A 1 98 ? 0.614 5.611 12.649 1.00 92.56 98 ASN A CA 1
ATOM 804 C C . ASN A 1 98 ? -0.223 6.706 11.993 1.00 92.56 98 ASN A C 1
ATOM 806 O O . ASN A 1 98 ? -1.233 6.451 11.332 1.00 92.56 98 ASN A O 1
ATOM 810 N N . LYS A 1 99 ? 0.244 7.945 12.131 1.00 91.75 99 LYS A N 1
ATOM 811 C CA . LYS A 1 99 ? -0.323 9.084 11.417 1.00 91.75 99 LYS A CA 1
ATOM 812 C C . LYS A 1 99 ? -0.004 8.971 9.923 1.00 91.75 99 LYS A C 1
ATOM 814 O O . LYS A 1 99 ? 1.149 8.761 9.544 1.00 91.75 99 LYS A O 1
ATOM 819 N N . LEU A 1 100 ? -1.013 9.167 9.079 1.00 91.69 100 LEU A N 1
ATOM 820 C CA . LEU A 1 100 ? -0.820 9.291 7.637 1.00 91.69 100 LEU A CA 1
ATOM 821 C C . LEU A 1 100 ? -0.349 10.709 7.287 1.00 91.69 100 LEU A C 1
ATOM 823 O O . LEU A 1 100 ? -0.799 11.688 7.882 1.00 91.69 100 LEU A O 1
ATOM 827 N N . PHE A 1 101 ? 0.533 10.828 6.295 1.00 88.81 101 PHE A N 1
ATOM 828 C CA . PHE A 1 101 ? 0.893 12.114 5.713 1.00 88.81 101 PHE A CA 1
ATOM 829 C C . PHE A 1 101 ? -0.345 12.791 5.116 1.00 88.81 101 PHE A C 1
ATOM 831 O O . PHE A 1 101 ? -1.046 12.228 4.272 1.00 88.81 101 PHE A O 1
ATOM 838 N N . SER A 1 102 ? -0.588 14.021 5.546 1.00 85.12 102 SER A N 1
ATOM 839 C CA . SER A 1 102 ? -1.559 14.926 4.940 1.00 85.12 102 SER A CA 1
ATOM 840 C C . SER A 1 102 ? -1.051 15.475 3.605 1.00 85.12 102 SER A C 1
ATOM 842 O O . SER A 1 102 ? 0.150 15.492 3.331 1.00 85.12 102 SER A O 1
ATOM 844 N N . ILE A 1 103 ? -1.966 15.996 2.783 1.00 79.69 103 ILE A N 1
ATOM 845 C CA . ILE A 1 103 ? -1.610 16.657 1.516 1.00 79.69 103 ILE A CA 1
ATOM 846 C C . ILE A 1 103 ? -0.640 17.821 1.758 1.00 79.69 103 ILE A C 1
ATOM 848 O O . ILE A 1 103 ? 0.333 17.959 1.022 1.00 79.69 103 ILE A O 1
ATOM 852 N N . ASP A 1 104 ? -0.856 18.609 2.812 1.00 82.38 104 ASP A N 1
ATOM 853 C CA . ASP A 1 104 ? 0.014 19.737 3.157 1.00 82.38 104 ASP A CA 1
ATOM 854 C C . ASP A 1 104 ? 1.423 19.272 3.547 1.00 82.38 104 ASP A C 1
ATOM 856 O O . ASP A 1 104 ? 2.414 19.907 3.186 1.00 82.38 104 ASP A O 1
ATOM 860 N N . GLU A 1 105 ? 1.539 18.154 4.271 1.00 85.94 105 GLU A N 1
ATOM 861 C CA . GLU A 1 105 ? 2.837 17.554 4.599 1.00 85.94 105 GLU A CA 1
ATOM 862 C C . GLU A 1 105 ? 3.549 17.067 3.335 1.00 85.94 105 GLU A C 1
ATOM 864 O O . GLU A 1 105 ? 4.728 17.375 3.157 1.00 85.94 105 GLU A O 1
ATOM 869 N N . ILE A 1 106 ? 2.839 16.402 2.417 1.00 82.00 106 ILE A N 1
ATOM 870 C CA . ILE A 1 106 ? 3.392 15.960 1.126 1.00 82.00 106 ILE A CA 1
ATOM 871 C C . ILE A 1 106 ? 3.868 17.165 0.303 1.00 82.00 106 ILE A C 1
ATOM 873 O O . ILE A 1 106 ? 4.990 17.163 -0.201 1.00 82.00 106 ILE A O 1
ATOM 877 N N . GLN A 1 107 ? 3.059 18.222 0.195 1.00 81.00 107 GLN A N 1
ATOM 878 C CA . GLN A 1 107 ? 3.423 19.437 -0.542 1.00 81.00 107 GLN A CA 1
ATOM 879 C C . GLN A 1 107 ? 4.653 20.119 0.053 1.00 81.00 107 GLN A C 1
ATOM 881 O O . GLN A 1 107 ? 5.560 20.503 -0.683 1.00 81.00 107 GLN A O 1
ATOM 886 N N . LYS A 1 108 ? 4.726 20.217 1.385 1.00 84.12 108 LYS A N 1
ATOM 887 C CA . LYS A 1 108 ? 5.910 20.752 2.066 1.00 84.12 108 LYS A CA 1
ATOM 888 C C . LYS A 1 108 ? 7.144 19.928 1.740 1.00 84.12 108 LYS A C 1
ATOM 890 O O . LYS A 1 108 ? 8.189 20.515 1.477 1.00 84.12 108 LYS A O 1
ATOM 895 N N . CYS A 1 109 ? 7.037 18.601 1.706 1.00 81.62 109 CYS A N 1
ATOM 896 C CA . CYS A 1 109 ? 8.163 17.737 1.366 1.00 81.62 109 CYS A CA 1
ATOM 897 C C . CYS A 1 109 ? 8.746 18.034 -0.019 1.00 81.62 109 CYS A C 1
ATOM 899 O O . CYS A 1 109 ? 9.963 18.060 -0.154 1.00 81.62 109 CYS A O 1
ATOM 901 N N . LEU A 1 110 ? 7.919 18.352 -1.018 1.00 76.88 110 LEU A N 1
ATOM 902 C CA . LEU A 1 110 ? 8.403 18.704 -2.362 1.00 76.88 110 LEU A CA 1
ATOM 903 C C . LEU A 1 110 ? 9.283 19.965 -2.387 1.00 76.88 110 LEU A C 1
ATOM 905 O O . LEU A 1 110 ? 10.057 20.150 -3.319 1.00 76.88 110 LEU A O 1
ATOM 909 N N . SER A 1 111 ? 9.171 20.822 -1.370 1.00 79.06 111 SER A N 1
ATOM 910 C CA . SER A 1 111 ? 9.983 22.035 -1.213 1.00 79.06 111 SER A CA 1
ATOM 911 C C . SER A 1 111 ? 11.186 21.872 -0.274 1.00 79.06 111 SER A C 1
ATOM 913 O O . SER A 1 111 ? 11.945 22.819 -0.084 1.00 79.06 111 SER A O 1
ATOM 915 N N . LYS A 1 112 ? 11.368 20.696 0.342 1.00 80.94 112 LYS A N 1
ATOM 916 C CA . LYS A 1 112 ? 12.477 20.439 1.271 1.00 80.94 112 LYS A CA 1
ATOM 917 C C . LYS A 1 112 ? 13.741 20.043 0.514 1.00 80.94 112 LYS A C 1
ATOM 919 O O . LYS A 1 112 ? 13.704 19.180 -0.353 1.00 80.94 112 LYS A O 1
ATOM 924 N N . GLU A 1 113 ? 14.883 20.577 0.941 1.00 81.81 113 GLU A N 1
ATOM 925 C CA . GLU A 1 113 ? 16.196 20.138 0.440 1.00 81.81 113 GLU A CA 1
ATOM 926 C C . GLU A 1 113 ? 16.550 18.710 0.877 1.00 81.81 113 GLU A C 1
ATOM 928 O O . GLU A 1 113 ? 17.234 17.981 0.160 1.00 81.81 113 GLU A O 1
ATOM 933 N N . LYS A 1 114 ? 16.102 18.304 2.071 1.00 87.19 114 LYS A N 1
ATOM 934 C CA . LYS A 1 114 ? 16.343 16.971 2.628 1.00 87.19 114 LYS A CA 1
ATOM 935 C C . LYS A 1 114 ? 15.047 16.376 3.150 1.00 87.19 114 LYS A C 1
ATOM 937 O O . LYS A 1 114 ? 14.381 16.960 4.004 1.00 87.19 114 LYS A O 1
ATOM 942 N N . LEU A 1 115 ? 14.735 15.191 2.643 1.00 85.81 115 LEU A N 1
ATOM 943 C CA . LEU A 1 115 ? 13.613 14.378 3.086 1.00 85.81 115 LEU A CA 1
ATOM 944 C C . LEU A 1 115 ? 14.067 13.418 4.180 1.00 85.81 115 LEU A C 1
ATOM 946 O O . LEU A 1 115 ? 15.165 12.858 4.125 1.00 85.81 115 LEU A O 1
ATOM 950 N N . THR A 1 116 ? 13.204 13.190 5.163 1.00 88.94 116 THR A N 1
ATOM 951 C CA . THR A 1 116 ? 13.353 12.042 6.061 1.00 88.94 116 THR A CA 1
ATOM 952 C C . THR A 1 116 ? 13.152 10.740 5.284 1.00 88.94 116 THR A C 1
ATOM 954 O O . THR A 1 116 ? 12.567 10.725 4.199 1.00 88.94 116 THR A O 1
ATOM 957 N N . LYS A 1 117 ? 13.596 9.611 5.852 1.00 86.94 117 LYS A N 1
ATOM 958 C CA . LYS A 1 117 ? 13.428 8.292 5.223 1.00 86.94 117 LYS A CA 1
ATOM 959 C C . LYS A 1 117 ? 11.960 7.990 4.893 1.00 86.94 117 LYS A C 1
ATOM 961 O O . LYS A 1 117 ? 11.681 7.533 3.793 1.00 86.94 117 LYS A O 1
ATOM 966 N N . ALA A 1 118 ? 11.041 8.269 5.819 1.00 86.31 118 ALA A N 1
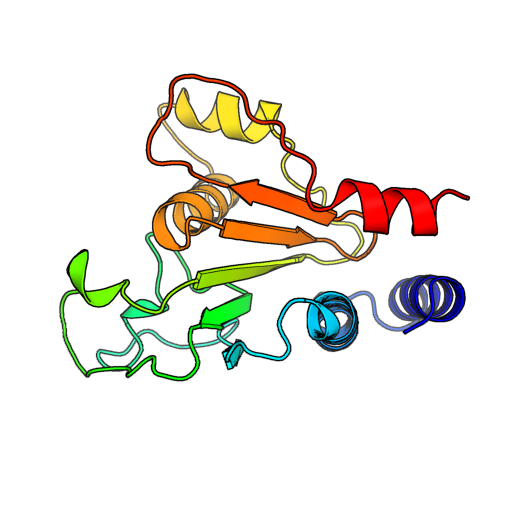ATOM 967 C CA . ALA A 1 118 ? 9.614 8.007 5.633 1.00 86.31 118 ALA A CA 1
ATOM 968 C C . ALA A 1 118 ? 8.990 8.902 4.548 1.00 86.31 118 ALA A C 1
ATOM 970 O O . ALA A 1 118 ? 8.223 8.421 3.720 1.00 86.31 118 ALA A O 1
ATOM 971 N N . GLU A 1 119 ? 9.355 10.188 4.512 1.00 87.00 119 GLU A N 1
ATOM 972 C CA . GLU A 1 119 ? 8.888 11.114 3.471 1.00 87.00 119 GLU A CA 1
ATOM 973 C C . GLU A 1 119 ? 9.413 10.706 2.091 1.00 87.00 119 GLU A C 1
ATOM 975 O O . GLU A 1 119 ? 8.648 10.638 1.133 1.00 87.00 119 GLU A O 1
ATOM 980 N N . GLY A 1 120 ? 10.710 10.393 1.996 1.00 87.06 120 GLY A N 1
ATOM 981 C CA . GLY A 1 120 ? 11.327 9.920 0.760 1.00 87.06 120 GLY A CA 1
ATOM 982 C C . GLY A 1 120 ? 10.710 8.614 0.269 1.00 87.06 120 GLY A C 1
ATOM 983 O O . GLY A 1 120 ? 10.467 8.478 -0.927 1.00 87.06 120 GLY A O 1
ATOM 984 N N . GLN A 1 121 ? 10.399 7.697 1.192 1.00 88.31 121 GLN A N 1
ATOM 985 C CA . GLN A 1 121 ? 9.721 6.445 0.882 1.00 88.31 121 GLN A CA 1
ATOM 986 C C . GLN A 1 121 ? 8.359 6.694 0.223 1.00 88.31 121 GLN A C 1
ATOM 988 O O . GLN A 1 121 ? 8.121 6.276 -0.910 1.00 88.31 121 GLN A O 1
ATOM 993 N N . PHE A 1 122 ? 7.494 7.436 0.911 1.00 88.50 122 PHE A N 1
ATOM 994 C CA . PHE A 1 122 ? 6.123 7.645 0.462 1.00 88.50 122 PHE A CA 1
ATOM 995 C C . PHE A 1 122 ? 6.046 8.489 -0.820 1.00 88.50 122 PHE A C 1
ATOM 997 O O . PHE A 1 122 ? 5.262 8.202 -1.723 1.00 88.50 122 PHE A O 1
ATOM 1004 N N . ILE A 1 123 ? 6.902 9.506 -0.962 1.00 87.31 123 ILE A N 1
ATOM 1005 C CA . ILE A 1 123 ? 6.991 10.295 -2.203 1.00 87.31 123 ILE A CA 1
ATOM 1006 C C . ILE A 1 123 ? 7.509 9.437 -3.354 1.00 87.31 123 ILE A C 1
ATOM 1008 O O . ILE A 1 123 ? 6.995 9.539 -4.468 1.00 87.31 123 ILE A O 1
ATOM 1012 N N . GLY A 1 124 ? 8.490 8.573 -3.088 1.00 88.25 124 GLY A N 1
ATOM 1013 C CA . GLY A 1 124 ? 9.002 7.618 -4.061 1.00 88.25 124 GLY A CA 1
ATOM 1014 C C . GLY A 1 124 ? 7.911 6.692 -4.593 1.00 88.25 124 GLY A C 1
ATOM 1015 O O . GLY A 1 124 ? 7.822 6.479 -5.804 1.00 88.25 124 GLY A O 1
ATOM 1016 N N . GLU A 1 125 ? 7.038 6.207 -3.712 1.00 89.56 125 GLU A N 1
ATOM 1017 C CA . GLU A 1 125 ? 5.871 5.399 -4.075 1.00 89.56 125 GLU A CA 1
ATOM 1018 C C . GLU A 1 125 ? 4.864 6.195 -4.910 1.00 89.56 125 GLU A C 1
ATOM 1020 O O . GLU A 1 125 ? 4.455 5.729 -5.974 1.00 89.56 125 GLU A O 1
ATOM 1025 N N . ILE A 1 126 ? 4.513 7.418 -4.498 1.00 88.38 126 ILE A N 1
ATOM 1026 C CA . ILE A 1 126 ? 3.580 8.275 -5.249 1.00 88.38 126 ILE A CA 1
ATOM 1027 C C . ILE A 1 126 ? 4.105 8.550 -6.664 1.00 88.38 126 ILE A C 1
ATOM 1029 O O . ILE A 1 126 ? 3.347 8.440 -7.629 1.00 88.38 126 ILE A O 1
ATOM 1033 N N . LEU A 1 127 ? 5.391 8.882 -6.805 1.00 87.31 127 LEU A N 1
ATOM 1034 C CA . LEU A 1 127 ? 6.024 9.166 -8.097 1.00 87.31 127 LEU A CA 1
ATOM 1035 C C . LEU A 1 127 ? 6.084 7.932 -9.004 1.00 87.31 127 LEU A C 1
ATOM 1037 O O . LEU A 1 127 ? 5.848 8.051 -10.207 1.00 87.31 127 LEU A O 1
ATOM 1041 N N . TRP A 1 128 ? 6.381 6.762 -8.438 1.00 90.44 128 TRP A N 1
ATOM 1042 C CA . TRP A 1 128 ? 6.534 5.522 -9.197 1.00 90.44 128 TRP A CA 1
ATOM 1043 C C . TRP A 1 128 ? 5.191 4.910 -9.603 1.00 90.44 128 TRP A C 1
ATOM 1045 O O . TRP A 1 128 ? 4.950 4.637 -10.777 1.00 90.44 128 TRP A O 1
ATOM 1055 N N . TYR A 1 129 ? 4.291 4.733 -8.635 1.00 90.25 129 TYR A N 1
ATOM 1056 C CA . TYR A 1 129 ? 3.017 4.038 -8.820 1.00 90.25 129 TYR A CA 1
ATOM 1057 C C . TYR A 1 129 ? 1.899 4.954 -9.310 1.00 90.25 129 TYR A C 1
ATOM 1059 O O . TYR A 1 129 ? 0.889 4.461 -9.808 1.00 90.25 129 TYR A O 1
ATOM 1067 N N . LYS A 1 130 ? 2.063 6.281 -9.199 1.00 87.06 130 LYS A N 1
ATOM 1068 C CA . LYS A 1 130 ? 1.157 7.349 -9.678 1.00 87.06 130 LYS A CA 1
ATOM 1069 C C . LYS A 1 130 ? -0.231 7.378 -9.034 1.00 87.06 130 LYS A C 1
ATOM 1071 O O . LYS A 1 130 ? -0.857 8.437 -9.007 1.00 87.06 130 LYS A O 1
ATOM 1076 N N . LYS A 1 131 ? -0.718 6.250 -8.521 1.00 91.06 131 LYS A N 1
ATOM 1077 C CA . LYS A 1 131 ? -1.942 6.090 -7.742 1.00 91.06 131 LYS A CA 1
ATOM 1078 C C . LYS A 1 131 ? -1.605 5.266 -6.507 1.00 91.06 131 LYS A C 1
ATOM 1080 O O . LYS A 1 131 ? -1.353 4.072 -6.628 1.00 91.06 131 LYS A O 1
ATOM 1085 N N . VAL A 1 132 ? -1.595 5.902 -5.343 1.00 92.50 132 VAL A N 1
ATOM 1086 C CA . VAL A 1 132 ? -1.290 5.241 -4.069 1.00 92.50 132 VAL A CA 1
ATOM 1087 C C . VAL A 1 132 ? -2.483 5.407 -3.150 1.00 92.50 132 VAL A C 1
ATOM 1089 O O . VAL A 1 132 ? -2.861 6.533 -2.814 1.00 92.50 132 VAL A O 1
ATOM 1092 N N . LEU A 1 133 ? -3.092 4.290 -2.770 1.00 94.62 133 LEU A N 1
ATOM 1093 C CA . LEU A 1 133 ? -4.066 4.254 -1.691 1.00 94.62 133 LEU A CA 1
ATOM 1094 C C . LEU A 1 133 ? -3.308 4.022 -0.388 1.00 94.62 133 LEU A C 1
ATOM 1096 O O . LEU A 1 133 ? -2.632 3.013 -0.242 1.00 94.62 133 LEU A O 1
ATOM 1100 N N . TYR A 1 134 ? -3.394 4.973 0.530 1.00 94.00 134 TYR A N 1
ATOM 1101 C CA . TYR A 1 134 ? -2.625 4.995 1.764 1.00 94.00 134 TYR A CA 1
ATOM 1102 C C . TYR A 1 134 ? -3.560 4.909 2.963 1.00 94.00 134 TYR A C 1
ATOM 1104 O O . TYR A 1 134 ? -4.496 5.706 3.071 1.00 94.00 134 TYR A O 1
ATOM 1112 N N . THR A 1 135 ? -3.346 3.944 3.853 1.00 95.50 135 THR A N 1
ATOM 1113 C CA . THR A 1 135 ? -4.263 3.704 4.972 1.00 95.50 135 THR A CA 1
ATOM 1114 C C . THR A 1 135 ? -3.552 3.241 6.233 1.00 95.50 135 THR A C 1
ATOM 1116 O O . THR A 1 135 ? -2.528 2.576 6.178 1.00 95.50 135 THR A O 1
ATOM 1119 N N . ASN A 1 136 ? -4.131 3.562 7.387 1.00 95.62 136 ASN A N 1
ATOM 1120 C CA . ASN A 1 136 ? -3.800 2.951 8.674 1.00 95.62 136 ASN A CA 1
ATOM 1121 C C . ASN A 1 136 ? -4.989 2.154 9.239 1.00 95.62 136 ASN A C 1
ATOM 1123 O O . ASN A 1 136 ? -5.115 1.999 10.445 1.00 95.62 136 ASN A O 1
ATOM 1127 N N . GLY A 1 137 ? -5.950 1.758 8.401 1.00 94.19 137 GLY A N 1
ATOM 1128 C CA . GLY A 1 137 ? -7.189 1.101 8.824 1.00 94.19 137 GLY A CA 1
ATOM 1129 C C . GLY A 1 137 ? -8.253 2.028 9.435 1.00 94.19 137 GLY A C 1
ATOM 1130 O O . GLY A 1 137 ? -9.436 1.704 9.417 1.00 94.19 137 GLY A O 1
ATOM 1131 N N . LYS A 1 138 ? -7.888 3.210 9.940 1.00 93.88 138 LYS A N 1
ATOM 1132 C CA . LYS A 1 138 ? -8.854 4.213 10.435 1.00 93.88 138 LYS A CA 1
ATOM 1133 C C . LYS A 1 138 ? -9.135 5.278 9.379 1.00 93.88 138 LYS A C 1
ATOM 1135 O O . LYS A 1 138 ? -10.273 5.702 9.187 1.00 93.88 138 LYS A O 1
ATOM 1140 N N . GLU A 1 139 ? -8.089 5.680 8.675 1.00 93.88 139 GLU A N 1
ATOM 1141 C CA . GLU A 1 139 ? -8.092 6.696 7.634 1.00 93.88 139 GLU A CA 1
ATOM 1142 C C . GLU A 1 139 ? -7.671 6.086 6.297 1.00 93.88 139 GLU A C 1
ATOM 1144 O O . GLU A 1 139 ? -6.891 5.134 6.243 1.00 93.88 139 GLU A O 1
ATOM 1149 N N . TRP A 1 140 ? -8.198 6.642 5.209 1.00 92.19 140 TRP A N 1
ATOM 1150 C CA . TRP A 1 140 ? -7.939 6.194 3.844 1.00 92.19 140 TRP A CA 1
ATOM 1151 C C . TRP A 1 140 ? -7.727 7.412 2.949 1.00 92.19 140 TRP A C 1
ATOM 1153 O O . TRP A 1 140 ? -8.654 8.194 2.732 1.00 92.19 140 TRP A O 1
ATOM 1163 N N . ASN A 1 141 ? -6.517 7.551 2.412 1.00 91.12 141 ASN A N 1
ATOM 1164 C CA . ASN A 1 141 ? -6.095 8.677 1.588 1.00 91.12 141 ASN A CA 1
ATOM 1165 C C . ASN A 1 141 ? -5.696 8.191 0.196 1.00 91.12 141 ASN A C 1
ATOM 1167 O O . ASN A 1 141 ? -4.907 7.264 0.057 1.00 91.12 141 ASN A O 1
ATOM 1171 N N . LEU A 1 142 ? -6.218 8.838 -0.846 1.00 87.44 142 LEU A N 1
ATOM 1172 C CA . LEU A 1 142 ? -5.848 8.542 -2.227 1.00 87.44 142 LEU A CA 1
ATOM 1173 C C . LEU A 1 142 ? -4.942 9.645 -2.779 1.00 87.44 142 LEU A C 1
ATOM 1175 O O . LEU A 1 142 ? -5.383 10.778 -2.979 1.00 87.44 142 LEU A O 1
ATOM 1179 N N . SER A 1 143 ? -3.700 9.280 -3.081 1.00 84.06 143 SER A N 1
ATOM 1180 C CA . SER A 1 143 ? -2.716 10.141 -3.735 1.00 84.06 143 SER A CA 1
ATOM 1181 C C . SER A 1 143 ? -2.666 9.832 -5.228 1.00 84.06 143 SER A C 1
ATOM 1183 O O . SER A 1 143 ? -2.421 8.693 -5.625 1.00 84.06 143 SER A O 1
ATOM 1185 N N . LEU A 1 144 ? -2.897 10.849 -6.063 1.00 79.62 144 LEU A N 1
ATOM 1186 C CA . LEU A 1 144 ? -2.882 10.732 -7.523 1.00 79.62 144 LEU A CA 1
ATOM 1187 C C . LEU A 1 144 ? -1.918 11.747 -8.129 1.00 79.62 144 LEU A C 1
ATOM 1189 O O . LEU A 1 144 ? -2.030 12.947 -7.877 1.00 79.62 144 LEU A O 1
ATOM 1193 N N . ILE A 1 145 ? -1.043 11.271 -9.008 1.00 70.81 145 ILE A N 1
ATOM 1194 C CA . ILE A 1 145 ? -0.290 12.108 -9.936 1.00 70.81 145 ILE A CA 1
ATOM 1195 C C . ILE A 1 145 ? -1.013 12.110 -11.280 1.00 70.81 145 ILE A C 1
ATOM 1197 O O . ILE A 1 145 ? -1.111 11.087 -11.956 1.00 70.81 145 ILE A O 1
ATOM 1201 N N . CYS A 1 146 ? -1.500 13.280 -11.690 1.00 55.00 146 CYS A N 1
ATOM 1202 C CA . CYS A 1 146 ? -2.025 13.489 -13.035 1.00 55.00 146 CYS A CA 1
ATOM 1203 C C . CYS A 1 146 ? -0.956 14.179 -13.895 1.00 55.00 146 CYS A C 1
ATOM 1205 O O . CYS A 1 146 ? -0.345 15.146 -13.447 1.00 55.00 146 CYS A O 1
ATOM 1207 N N . ARG A 1 147 ? -0.734 13.720 -15.137 1.00 41.06 147 ARG A N 1
ATOM 1208 C CA . ARG A 1 147 ? 0.276 14.297 -16.055 1.00 41.06 147 ARG A CA 1
ATOM 1209 C C . ARG A 1 147 ? 0.031 15.783 -16.394 1.00 41.06 147 ARG A C 1
ATOM 1211 O O . ARG A 1 147 ? 0.946 16.441 -16.870 1.00 41.06 147 ARG A O 1
ATOM 1218 N N . SER A 1 148 ? -1.146 16.343 -16.091 1.00 36.59 148 SER A N 1
ATOM 1219 C CA . SER A 1 148 ? -1.393 17.792 -16.103 1.00 36.59 148 SER A CA 1
ATOM 1220 C C . SER A 1 148 ? -1.275 18.383 -14.689 1.00 36.59 148 SER A C 1
ATOM 1222 O O . SER A 1 148 ? -2.276 18.621 -14.008 1.00 36.59 148 SER A O 1
ATOM 1224 N N . TRP A 1 149 ? -0.052 18.645 -14.237 1.00 36.41 149 TRP A N 1
ATOM 1225 C CA . TRP A 1 149 ? 0.266 19.237 -12.927 1.00 36.41 149 TRP A CA 1
ATOM 1226 C C . TRP A 1 149 ? -0.136 20.725 -12.778 1.00 36.41 149 TRP A C 1
ATOM 1228 O O . TRP A 1 149 ? 0.556 21.488 -12.114 1.00 36.41 149 TRP A O 1
ATOM 1238 N N . HIS A 1 150 ? -1.256 21.172 -13.368 1.00 29.42 150 HIS A N 1
ATOM 1239 C CA . HIS A 1 150 ? -1.683 22.576 -13.263 1.00 29.42 150 HIS A CA 1
ATOM 1240 C C . HIS A 1 150 ? -3.117 22.871 -12.833 1.00 29.42 150 HIS A C 1
ATOM 1242 O O . HIS A 1 150 ? -3.411 24.041 -12.606 1.00 29.42 150 HIS A O 1
ATOM 1248 N N . ARG A 1 151 ? -4.009 21.899 -12.622 1.00 28.91 151 ARG A N 1
ATOM 1249 C CA . ARG A 1 151 ? -5.336 22.215 -12.065 1.00 28.91 151 ARG A CA 1
ATOM 1250 C C . ARG A 1 151 ? -5.886 21.088 -11.195 1.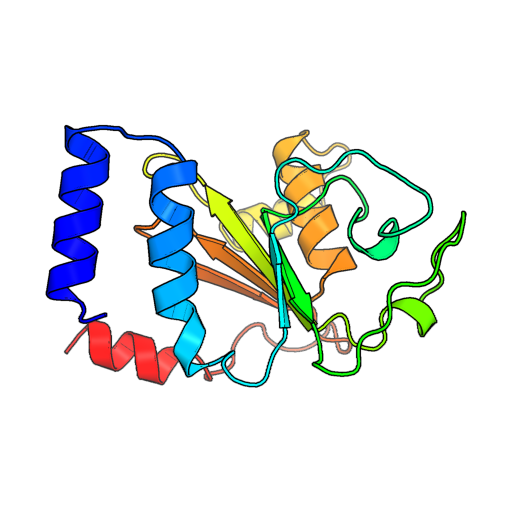00 28.91 151 ARG A C 1
ATOM 1252 O O . ARG A 1 151 ? -6.305 20.055 -11.693 1.00 28.91 151 ARG A O 1
ATOM 1259 N N . SER A 1 152 ? -5.941 21.388 -9.898 1.00 33.06 152 SER A N 1
ATOM 1260 C CA . SER A 1 152 ? -6.908 20.876 -8.923 1.00 33.06 152 SER A CA 1
ATOM 1261 C C . SER A 1 152 ? -6.861 19.378 -8.591 1.00 33.06 152 SER A C 1
ATOM 1263 O O . SER A 1 152 ? -7.520 18.547 -9.210 1.00 33.06 152 SER A O 1
ATOM 1265 N N . LEU A 1 153 ? -6.192 19.069 -7.475 1.00 38.88 153 LEU A N 1
ATOM 1266 C CA . 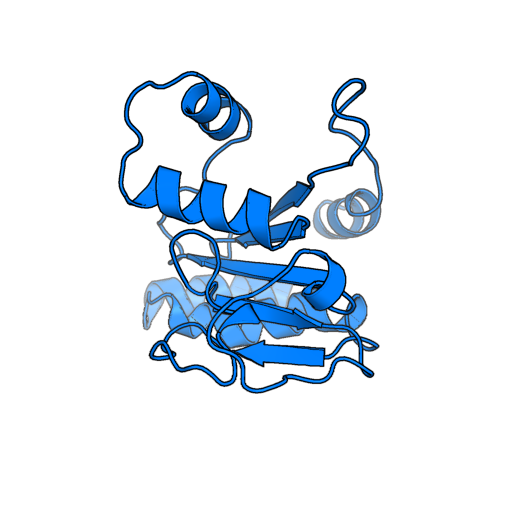LEU A 1 153 ? -6.452 17.900 -6.629 1.00 38.88 153 LEU A CA 1
ATOM 1267 C C . LEU A 1 153 ? -7.884 17.972 -6.074 1.00 38.88 153 LEU A C 1
ATOM 1269 O O . LEU A 1 153 ? -8.120 18.495 -4.990 1.00 38.88 153 LEU A O 1
ATOM 1273 N N . ARG A 1 154 ? -8.860 17.500 -6.847 1.00 43.84 154 ARG A N 1
ATOM 1274 C CA . ARG A 1 154 ? -10.213 17.133 -6.394 1.00 43.84 154 ARG A CA 1
ATOM 1275 C C . ARG A 1 154 ? -10.931 16.490 -7.569 1.00 43.84 154 ARG A C 1
ATOM 1277 O O . ARG A 1 154 ? -11.271 17.226 -8.477 1.00 43.84 154 ARG A O 1
ATOM 1284 N N . ILE A 1 155 ? -11.225 15.190 -7.526 1.00 40.00 155 ILE A N 1
ATOM 1285 C CA . ILE A 1 155 ? -12.378 14.571 -8.217 1.00 40.00 155 ILE A CA 1
ATOM 1286 C C . ILE A 1 155 ? -12.631 13.199 -7.552 1.00 40.00 155 ILE A C 1
ATOM 1288 O O . ILE A 1 155 ? -11.801 12.299 -7.589 1.00 40.00 155 ILE A O 1
ATOM 1292 N N . ARG A 1 156 ? -13.661 13.088 -6.706 1.00 28.33 156 ARG A N 1
ATOM 1293 C CA . ARG A 1 156 ? -15.070 12.750 -7.022 1.00 28.33 156 ARG A CA 1
ATOM 1294 C C . ARG A 1 156 ? -15.392 11.265 -7.260 1.00 28.33 156 ARG A C 1
ATOM 1296 O O . ARG A 1 156 ? -16.565 10.933 -7.179 1.00 28.33 156 ARG A O 1
ATOM 1303 N N . CYS A 1 157 ? -14.419 10.360 -7.416 1.00 31.98 157 CYS A N 1
ATOM 1304 C CA . CYS A 1 157 ? -14.746 8.928 -7.592 1.00 31.98 157 CYS A CA 1
ATOM 1305 C C . CYS A 1 157 ? -14.863 8.111 -6.291 1.00 31.98 157 CYS A C 1
ATOM 1307 O O . CYS A 1 157 ? -15.480 7.056 -6.303 1.00 31.98 157 CYS A O 1
ATOM 1309 N N . TRP A 1 158 ? -14.358 8.609 -5.156 1.00 35.22 158 TRP A N 1
ATOM 1310 C CA . TRP A 1 158 ? -14.491 7.939 -3.847 1.00 35.22 158 TRP A CA 1
ATOM 1311 C C . TRP A 1 158 ? -15.509 8.601 -2.906 1.00 35.22 158 TRP A C 1
ATOM 1313 O O . TRP A 1 158 ? -15.842 8.038 -1.866 1.00 35.22 158 TRP A O 1
ATOM 1323 N N . GLN A 1 159 ? -16.062 9.764 -3.275 1.00 30.58 159 GLN A N 1
ATOM 1324 C CA . GLN A 1 159 ? -17.096 10.434 -2.474 1.00 30.58 159 GLN A CA 1
ATOM 1325 C C . GLN A 1 159 ? -18.367 9.589 -2.342 1.00 30.58 159 GLN A C 1
ATOM 1327 O O . GLN A 1 159 ? -18.979 9.617 -1.284 1.00 30.58 159 GLN A O 1
ATOM 1332 N N . ASN A 1 160 ? -18.727 8.786 -3.346 1.00 28.19 160 ASN A N 1
ATOM 1333 C CA . ASN A 1 160 ? -19.937 7.962 -3.274 1.00 28.19 160 ASN A CA 1
ATOM 1334 C C . ASN A 1 160 ? -19.799 6.794 -2.281 1.00 28.19 160 ASN A C 1
ATOM 1336 O O . ASN A 1 160 ? -20.763 6.470 -1.593 1.00 28.19 160 ASN A O 1
ATOM 1340 N N . PHE A 1 161 ? -18.596 6.228 -2.117 1.00 32.19 161 PHE A N 1
ATOM 1341 C CA . PHE A 1 161 ? -18.335 5.245 -1.059 1.00 32.19 161 PHE A CA 1
ATOM 1342 C C . PHE A 1 161 ? -18.265 5.922 0.318 1.00 32.19 161 PHE A C 1
ATOM 1344 O O . PHE A 1 161 ? -18.838 5.434 1.285 1.00 32.19 161 PHE A O 1
ATOM 1351 N N . TRP A 1 162 ? -17.657 7.109 0.401 1.00 29.94 162 TRP A N 1
ATOM 1352 C CA . TRP A 1 162 ? -17.572 7.881 1.645 1.00 29.94 162 TRP A CA 1
ATOM 1353 C C . TRP A 1 162 ? -18.930 8.406 2.147 1.00 29.94 162 TRP A C 1
ATOM 1355 O O . TRP A 1 162 ? -19.143 8.480 3.356 1.00 29.94 162 TRP A O 1
ATOM 1365 N N . ILE A 1 163 ? -19.863 8.731 1.244 1.00 32.34 163 ILE A N 1
ATOM 1366 C CA . ILE A 1 163 ? -21.250 9.091 1.585 1.00 32.34 163 ILE A CA 1
ATOM 1367 C C . ILE A 1 163 ? -21.967 7.877 2.185 1.00 32.34 163 ILE A C 1
ATOM 1369 O O . ILE A 1 163 ? -22.543 8.007 3.257 1.00 32.34 163 ILE A O 1
ATOM 1373 N N . SER A 1 164 ? -21.806 6.683 1.604 1.00 31.00 164 SER A N 1
ATOM 1374 C CA . SER A 1 164 ? -22.375 5.441 2.154 1.00 31.00 164 SER A CA 1
ATOM 1375 C C . SER A 1 164 ? -21.792 5.025 3.512 1.00 31.00 164 SER A C 1
ATOM 1377 O O . SER A 1 164 ? -22.378 4.189 4.191 1.00 31.00 164 SER A O 1
ATOM 1379 N N . ILE A 1 165 ? -20.633 5.561 3.909 1.00 35.78 165 ILE A N 1
ATOM 1380 C CA . ILE A 1 165 ? -20.022 5.298 5.221 1.00 35.78 165 ILE A CA 1
ATOM 1381 C C . ILE A 1 165 ? -20.435 6.368 6.246 1.00 35.78 165 ILE A C 1
ATOM 1383 O O . ILE A 1 165 ? -20.264 6.156 7.446 1.00 35.78 165 ILE A O 1
ATOM 1387 N N . ARG A 1 166 ? -20.983 7.515 5.830 1.00 31.56 166 ARG A N 1
ATOM 1388 C CA . ARG A 1 166 ? -21.379 8.607 6.740 1.00 31.56 166 ARG A CA 1
ATOM 1389 C C . ARG A 1 166 ? -22.885 8.757 6.958 1.00 31.56 166 ARG A C 1
ATOM 1391 O O . ARG A 1 166 ? -23.244 9.340 7.976 1.00 31.56 166 ARG A O 1
ATOM 1398 N N . THR A 1 167 ? -23.722 8.265 6.050 1.00 32.69 167 THR A N 1
ATOM 1399 C CA . THR A 1 167 ? -25.184 8.157 6.221 1.00 32.69 167 THR A CA 1
ATOM 1400 C C . THR A 1 167 ? -25.561 6.755 6.649 1.00 32.69 167 THR A C 1
ATOM 1402 O O . THR A 1 167 ? -26.372 6.634 7.586 1.00 32.69 167 THR A O 1
#

Foldseek 3Di:
DDLVVLVVQLVVCVVPPQFFVSCVVVVCVVCCVVQVQKDKDQCQDDDDFQFCVLQQFPQGRARMWIFHPPQDTDRHPDDDPVNCHGRQAGEHEDGLPDDDDDPVNLVVQVVDPDDDSVSCVVVRRCVSSQWYFYYNSVDTDIRHDDPPPPDDPDDDPCVVVVVVSVD

Solvent-accessible surface area (backbone atoms only — not comparable to full-atom values): 10004 Å² total; per-residue (Å²): 130,54,70,68,60,50,55,51,48,53,54,46,34,63,76,74,53,76,46,46,73,70,45,49,65,57,53,51,54,70,47,35,85,85,39,68,83,40,37,77,43,85,34,65,81,66,76,93,42,44,58,58,36,83,55,46,38,78,65,44,52,50,38,25,42,33,25,39,72,83,48,78,85,64,75,40,92,73,86,56,80,79,69,47,64,40,59,62,20,32,40,38,75,40,32,72,85,52,81,75,84,48,70,67,56,54,56,50,54,75,75,45,96,72,71,53,73,67,55,45,36,54,51,21,44,36,71,61,34,29,29,30,40,38,31,21,87,83,52,81,45,80,48,74,66,59,97,68,88,81,73,74,100,76,80,80,78,60,52,68,60,53,48,69,74,74,111

Organism: Eubacterium ramulus (NCBI:txid39490)

Radius of gyration: 16.5 Å; Cα contacts (8 Å, |Δi|>4): 218; chains: 1; bounding box: 44×33×43 Å